Protein AF-A0A7R9AJS1-F1 (afdb_monomer_lite)

Sequence (176 aa):
MVRSKIHARSRVKSVEQVKAGTQLVMEINIHVVIEVVKLSGNVVGLVGWRGMVGSVLMDRMREENDFALIEPIFFSTSNPGAAAPTMAKNEKTLKDAHDLKELAKCQIIITAQGGDYTSEVFPKLRAAGWQGHWIDAASTLRMEGDAVIVLDPVNMPVIKDALAKGGNNWIGGNCT

Foldseek 3Di:
DDDDDDDDDDDDDDPVVCVVLPQQQLPPPVVLVVVQCVPQHAEEEEAPLPDPNNVNVVVVCVVVVVLVSHQYAYEDCPDWQPADPPSHDPHGTHHHLQPLVVVLVGLEYAYPNEQVSCVPRVVVNVVVVRLHAYEYAYPNCPPPPLADADDCVPPVVVSVVSVVVSRRHYYRDHSD

Structure (mmCIF, N/CA/C/O backbone):
data_AF-A0A7R9AJS1-F1
#
_entry.id   AF-A0A7R9AJS1-F1
#
loop_
_atom_site.group_PDB
_atom_site.id
_atom_site.type_symbol
_atom_site.label_atom_id
_atom_site.label_alt_id
_atom_site.label_comp_id
_atom_site.label_asym_id
_atom_site.label_entity_id
_atom_site.label_seq_id
_atom_site.pdbx_PDB_ins_code
_atom_site.Cartn_x
_atom_site.Cartn_y
_atom_site.Cartn_z
_atom_site.occupancy
_atom_site.B_iso_or_equiv
_atom_site.auth_seq_id
_atom_site.auth_comp_id
_atom_site.auth_asym_id
_atom_site.auth_atom_id
_atom_site.pdbx_PDB_model_num
ATOM 1 N N . MET A 1 1 ? 20.921 -10.808 38.871 1.00 35.78 1 MET A N 1
ATOM 2 C CA . MET A 1 1 ? 19.865 -9.773 38.867 1.00 35.78 1 MET A CA 1
ATOM 3 C C . MET A 1 1 ? 20.125 -8.855 37.677 1.00 35.78 1 MET A C 1
ATOM 5 O O . MET A 1 1 ? 21.009 -8.016 37.740 1.00 35.78 1 MET A O 1
ATOM 9 N N . VAL A 1 2 ? 19.469 -9.125 36.546 1.00 32.81 2 VAL A N 1
ATOM 10 C CA . VAL A 1 2 ? 19.678 -8.436 35.260 1.00 32.81 2 VAL A CA 1
ATOM 11 C C . VAL A 1 2 ? 18.623 -7.344 35.123 1.00 32.81 2 VAL A C 1
ATOM 13 O O . VAL A 1 2 ? 17.445 -7.668 35.018 1.00 32.81 2 VAL A O 1
ATOM 16 N N . ARG A 1 3 ? 19.025 -6.070 35.105 1.00 34.72 3 ARG A N 1
ATOM 17 C CA . ARG A 1 3 ? 18.227 -4.959 34.563 1.00 34.72 3 ARG A CA 1
ATOM 18 C C . ARG A 1 3 ? 19.150 -3.855 34.048 1.00 34.72 3 ARG A C 1
ATOM 20 O O . ARG A 1 3 ? 20.165 -3.566 34.666 1.00 34.72 3 ARG A O 1
ATOM 27 N N . SER A 1 4 ? 18.681 -3.200 32.986 1.00 35.91 4 SER A N 1
ATOM 28 C CA . SER A 1 4 ? 19.144 -1.924 32.423 1.00 35.91 4 SER A CA 1
ATOM 29 C C . SER A 1 4 ? 20.248 -1.991 31.366 1.00 35.91 4 SER A C 1
ATOM 31 O O . SER A 1 4 ? 21.431 -2.081 31.681 1.00 35.91 4 SER A O 1
ATOM 33 N N . LYS A 1 5 ? 19.826 -1.876 30.098 1.00 33.47 5 LYS A N 1
ATOM 34 C CA . LYS A 1 5 ? 20.427 -1.000 29.072 1.00 33.47 5 LYS A CA 1
ATOM 35 C C . LYS A 1 5 ? 19.510 -0.937 27.843 1.00 33.47 5 LYS A C 1
ATOM 37 O O . LYS A 1 5 ? 19.805 -1.460 26.778 1.00 33.47 5 LYS A O 1
ATOM 42 N N . ILE A 1 6 ? 18.367 -0.283 28.021 1.00 38.56 6 ILE A N 1
ATOM 43 C CA . ILE A 1 6 ? 17.629 0.361 26.933 1.00 38.56 6 ILE A CA 1
ATOM 44 C C . ILE A 1 6 ? 17.676 1.837 27.302 1.00 38.56 6 ILE A C 1
ATOM 46 O O . ILE A 1 6 ? 17.150 2.173 28.358 1.00 38.56 6 ILE A O 1
ATOM 50 N N . HIS A 1 7 ? 18.394 2.651 26.523 1.00 32.28 7 HIS A N 1
ATOM 51 C CA . HIS A 1 7 ? 18.114 4.057 26.186 1.00 32.28 7 HIS A CA 1
ATOM 52 C C . HIS A 1 7 ? 19.356 4.746 25.592 1.00 32.28 7 HIS A C 1
ATOM 54 O O . HIS A 1 7 ? 20.479 4.554 26.054 1.00 32.28 7 HIS A O 1
ATOM 60 N N . ALA A 1 8 ? 19.072 5.616 24.618 1.00 35.12 8 ALA A N 1
ATOM 61 C CA . ALA A 1 8 ? 19.895 6.702 24.083 1.00 35.12 8 ALA A CA 1
ATOM 62 C C . ALA A 1 8 ? 20.923 6.376 22.983 1.00 35.12 8 ALA A C 1
ATOM 64 O O . ALA A 1 8 ? 22.121 6.268 23.233 1.00 35.12 8 ALA A O 1
ATOM 65 N N . ARG A 1 9 ? 20.461 6.415 21.722 1.00 33.19 9 ARG A N 1
ATOM 66 C CA . ARG A 1 9 ? 21.201 7.049 20.612 1.00 33.19 9 ARG A CA 1
ATOM 67 C C . ARG A 1 9 ? 20.243 7.760 19.647 1.00 33.19 9 ARG A C 1
ATOM 69 O O . ARG A 1 9 ? 20.003 7.294 18.543 1.00 33.19 9 ARG A O 1
ATOM 76 N N . SER A 1 10 ? 19.734 8.922 20.051 1.00 35.03 10 SER A N 1
ATOM 77 C CA . SER A 1 10 ? 19.157 9.908 19.130 1.00 35.03 10 SER A CA 1
ATOM 78 C C . SER A 1 10 ? 20.273 10.843 18.644 1.00 35.03 10 SER A C 1
ATOM 80 O O . SER A 1 10 ? 20.754 11.686 19.403 1.00 35.03 10 SER A O 1
ATOM 82 N N . ARG A 1 11 ? 20.721 10.700 17.390 1.00 40.78 11 ARG A N 1
ATOM 83 C CA . ARG A 1 11 ? 21.488 11.759 16.712 1.00 40.78 11 ARG A CA 1
ATOM 84 C C . ARG A 1 11 ? 20.493 12.806 16.219 1.00 40.78 11 ARG A C 1
ATOM 86 O O . ARG A 1 11 ? 19.725 12.538 15.303 1.00 40.78 11 ARG A O 1
ATOM 93 N N . VAL A 1 12 ? 20.515 13.982 16.837 1.00 36.00 12 VAL A N 1
ATOM 94 C CA . VAL A 1 12 ? 19.777 15.164 16.379 1.00 36.00 12 VAL A CA 1
ATOM 95 C C . VAL A 1 12 ? 20.362 15.592 15.026 1.00 36.00 12 VAL A C 1
ATOM 97 O O . VAL A 1 12 ? 21.527 15.981 14.956 1.00 36.00 12 VAL A O 1
ATOM 100 N N . LYS A 1 13 ? 19.584 15.468 13.943 1.00 40.50 13 LYS A N 1
ATOM 101 C CA . LYS A 1 13 ? 19.899 16.080 12.639 1.00 40.50 13 LYS A CA 1
ATOM 102 C C . LYS A 1 13 ? 19.663 17.598 12.740 1.00 40.50 13 LYS A C 1
ATOM 104 O O . LYS A 1 13 ? 18.795 18.035 13.493 1.00 40.50 13 LYS A O 1
ATOM 109 N N . SER A 1 14 ? 20.452 18.405 12.025 1.00 33.84 14 SER A N 1
ATOM 110 C CA . SER A 1 14 ? 20.352 19.873 12.051 1.00 33.84 14 SER A CA 1
ATOM 111 C C . SER A 1 14 ? 18.976 20.355 11.577 1.00 33.84 14 SER A C 1
ATOM 113 O O . SER A 1 14 ? 18.370 19.759 10.689 1.00 33.84 14 SER A O 1
ATOM 115 N N . VAL A 1 15 ? 18.483 21.454 12.156 1.00 39.56 15 VAL A N 1
ATOM 116 C CA . VAL A 1 15 ? 17.122 21.985 11.939 1.00 39.56 15 VAL A CA 1
ATOM 117 C C . VAL A 1 15 ? 16.827 22.293 10.459 1.00 39.56 15 VAL A C 1
ATOM 119 O O . VAL A 1 15 ? 15.680 22.192 10.040 1.00 39.56 15 VAL A O 1
ATOM 122 N N . GLU A 1 16 ? 17.838 22.589 9.640 1.00 31.03 16 GLU A N 1
ATOM 123 C CA . GLU A 1 16 ? 17.700 22.772 8.184 1.00 31.03 16 GLU A CA 1
ATOM 124 C C . GLU A 1 16 ? 17.626 21.459 7.392 1.00 31.03 16 GLU A C 1
ATOM 126 O O . GLU A 1 16 ? 16.859 21.376 6.436 1.00 31.03 16 GLU A O 1
ATOM 131 N N . GLN A 1 17 ? 18.332 20.402 7.811 1.00 36.62 17 GLN A N 1
ATOM 132 C CA . GLN A 1 17 ? 18.171 19.066 7.215 1.00 36.62 17 GLN A CA 1
ATOM 133 C C . GLN A 1 17 ? 16.874 18.387 7.658 1.00 36.62 17 GLN A C 1
ATOM 135 O O . GLN A 1 17 ? 16.302 17.608 6.901 1.00 36.62 17 GLN A O 1
ATOM 140 N N . VAL A 1 18 ? 16.381 18.723 8.852 1.00 42.97 18 VAL A N 1
ATOM 141 C CA . VAL A 1 18 ? 15.007 18.425 9.255 1.00 42.97 18 VAL A CA 1
ATOM 142 C C . VAL A 1 18 ? 1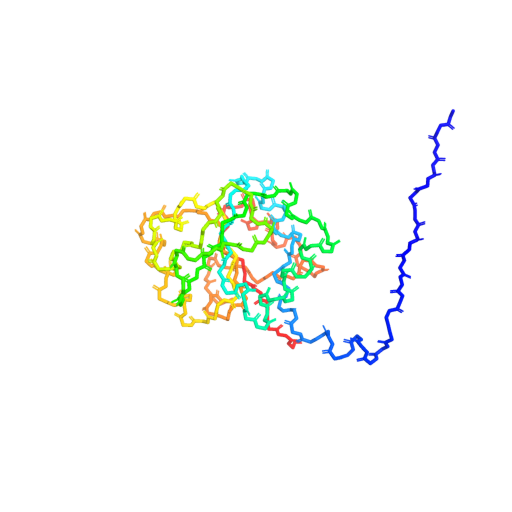4.064 19.215 8.337 1.00 42.97 18 VAL A C 1
ATOM 144 O O . VAL A 1 18 ? 13.312 18.608 7.594 1.00 42.97 18 VAL A O 1
ATOM 147 N N . LYS A 1 19 ? 14.164 20.539 8.208 1.00 36.25 19 LYS A N 1
ATOM 148 C CA . LYS A 1 19 ? 13.222 21.322 7.379 1.00 36.25 19 LYS A CA 1
ATOM 149 C C . LYS A 1 19 ? 13.206 20.991 5.877 1.00 36.25 19 LYS A C 1
ATOM 151 O O . LYS A 1 19 ? 12.143 21.074 5.275 1.00 36.25 19 LYS A O 1
ATOM 156 N N . ALA A 1 20 ? 14.314 20.554 5.278 1.00 34.44 20 ALA A N 1
ATOM 157 C CA . ALA A 1 20 ? 14.330 20.103 3.879 1.00 34.44 20 ALA A CA 1
ATOM 158 C C . ALA A 1 20 ? 13.828 18.653 3.687 1.00 34.44 20 ALA A C 1
ATOM 160 O O . ALA A 1 20 ? 13.483 18.268 2.573 1.00 34.44 20 ALA A O 1
ATOM 161 N N . GLY A 1 21 ? 13.768 17.856 4.762 1.00 35.84 21 GLY A N 1
ATOM 162 C CA . GLY A 1 21 ? 13.332 16.453 4.755 1.00 35.84 21 GLY A CA 1
ATOM 163 C C . GLY A 1 21 ? 12.037 16.156 5.526 1.00 35.84 21 GLY A C 1
ATOM 164 O O . GLY A 1 21 ? 11.640 14.998 5.586 1.00 35.84 21 GLY A O 1
ATOM 165 N N . THR A 1 22 ? 11.375 17.161 6.118 1.00 36.66 22 THR A N 1
ATOM 166 C CA . THR A 1 22 ? 10.298 16.979 7.127 1.00 36.66 22 THR A CA 1
ATOM 167 C C . THR A 1 22 ? 8.954 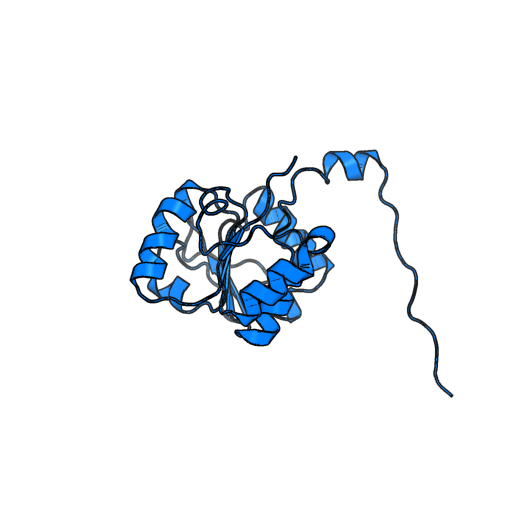17.595 6.711 1.00 36.66 22 THR A C 1
ATOM 169 O O . THR A 1 22 ? 8.147 17.932 7.562 1.00 36.66 22 THR A O 1
ATOM 172 N N . GLN A 1 23 ? 8.663 17.734 5.412 1.00 35.88 23 GLN A N 1
ATOM 173 C CA . GLN A 1 23 ? 7.351 18.248 4.956 1.00 35.88 23 GLN A CA 1
ATOM 174 C C . GLN A 1 23 ? 6.591 17.311 3.994 1.00 35.88 23 GLN A C 1
ATOM 176 O O . GLN A 1 23 ? 5.512 17.664 3.531 1.00 35.88 23 GLN A O 1
ATOM 181 N N . LEU A 1 24 ? 7.110 16.121 3.665 1.00 33.09 24 LEU A N 1
ATOM 182 C CA . LEU A 1 24 ? 6.510 15.271 2.617 1.00 33.09 24 LEU A CA 1
ATOM 183 C C . LEU A 1 24 ? 6.518 13.767 2.907 1.00 33.09 24 LEU A C 1
ATOM 185 O O . LEU A 1 24 ? 6.273 12.970 2.002 1.00 33.09 24 LEU A O 1
ATOM 189 N N . VAL A 1 25 ? 6.727 13.352 4.159 1.00 37.75 25 VAL A N 1
ATOM 190 C CA . VAL A 1 25 ? 6.253 12.023 4.552 1.00 37.75 25 VAL A CA 1
ATOM 191 C C . VAL A 1 25 ? 4.785 12.215 4.874 1.00 37.75 25 VAL A C 1
ATOM 193 O O . VAL A 1 25 ? 4.422 12.593 5.981 1.00 37.75 25 VAL A O 1
ATOM 196 N N . MET A 1 26 ? 3.932 12.040 3.865 1.00 43.88 26 MET A N 1
ATOM 197 C CA . MET A 1 26 ? 2.563 11.627 4.137 1.00 43.88 26 MET A CA 1
ATOM 198 C C . MET A 1 26 ? 2.719 10.392 5.013 1.00 43.88 26 MET A C 1
ATOM 200 O O . MET A 1 26 ? 3.228 9.381 4.528 1.00 43.88 26 MET A O 1
ATOM 204 N N . GLU A 1 27 ? 2.472 10.522 6.316 1.00 48.34 27 GLU A N 1
ATOM 205 C CA . GLU A 1 27 ? 2.679 9.435 7.262 1.00 48.34 27 GLU A CA 1
ATOM 206 C C . GLU A 1 27 ? 1.625 8.369 6.964 1.00 48.34 27 GLU A C 1
ATOM 208 O O . GLU A 1 27 ? 0.594 8.257 7.621 1.00 48.34 27 GLU A O 1
ATOM 213 N N . ILE A 1 28 ? 1.902 7.546 5.953 1.00 52.78 28 ILE A N 1
ATOM 214 C CA . ILE A 1 28 ? 1.571 6.137 6.015 1.00 52.78 28 ILE A CA 1
ATOM 215 C C . ILE A 1 28 ? 2.258 5.665 7.287 1.00 52.78 28 ILE A C 1
ATOM 217 O O . ILE A 1 28 ? 3.450 5.352 7.292 1.00 52.78 28 ILE A O 1
ATOM 221 N N . ASN A 1 29 ? 1.542 5.778 8.402 1.00 55.66 29 ASN A N 1
ATOM 222 C CA . ASN A 1 29 ? 2.134 5.521 9.688 1.00 55.66 29 ASN A CA 1
ATOM 223 C C . ASN A 1 29 ? 2.384 4.024 9.745 1.00 55.66 29 ASN A C 1
ATOM 225 O O . ASN A 1 29 ? 1.463 3.212 9.835 1.00 55.66 29 ASN A O 1
ATOM 229 N N . ILE A 1 30 ? 3.656 3.663 9.629 1.00 54.94 30 ILE A N 1
ATOM 230 C CA . ILE A 1 30 ? 4.149 2.292 9.709 1.00 54.94 30 ILE A CA 1
ATOM 231 C C . ILE A 1 30 ? 3.635 1.603 10.979 1.00 54.94 30 ILE A C 1
ATOM 233 O O . ILE A 1 30 ? 3.409 0.402 10.964 1.00 54.94 30 ILE A O 1
ATOM 237 N N . HIS A 1 31 ? 3.340 2.343 12.051 1.00 58.22 31 HIS A N 1
ATOM 238 C CA . HIS A 1 31 ? 2.680 1.800 13.238 1.00 58.22 31 HIS A CA 1
ATOM 239 C C . HIS A 1 31 ? 1.281 1.243 12.949 1.00 58.22 31 HIS A C 1
ATOM 241 O O . HIS A 1 31 ? 0.954 0.164 13.436 1.00 58.22 31 HIS A O 1
ATOM 247 N N . VAL A 1 32 ? 0.481 1.913 12.112 1.00 60.16 32 VAL A N 1
ATOM 248 C CA . VAL A 1 32 ? -0.797 1.372 11.623 1.00 60.16 32 VAL A CA 1
ATOM 249 C C . VAL A 1 32 ? -0.544 0.145 10.758 1.00 60.16 32 VAL A C 1
ATOM 251 O O . VAL A 1 32 ? -1.222 -0.859 10.936 1.00 60.16 32 VAL A O 1
ATOM 254 N N . VAL A 1 33 ? 0.470 0.177 9.883 1.00 59.19 33 VAL A N 1
ATOM 255 C CA . VAL A 1 33 ? 0.870 -1.000 9.091 1.00 59.19 33 VAL A CA 1
ATOM 256 C C . VAL A 1 33 ? 1.207 -2.170 10.017 1.00 59.19 33 VAL A C 1
ATOM 258 O O . VAL A 1 33 ? 0.710 -3.259 9.794 1.00 59.19 33 VAL A O 1
ATOM 261 N N . ILE A 1 34 ? 1.986 -1.967 11.079 1.00 62.84 34 ILE A N 1
ATOM 262 C CA . ILE A 1 34 ? 2.383 -3.011 12.031 1.00 62.84 34 ILE A CA 1
ATOM 263 C C . ILE A 1 34 ? 1.177 -3.541 12.815 1.00 62.84 34 ILE A C 1
ATOM 265 O O . ILE A 1 34 ? 1.047 -4.753 12.978 1.00 62.84 34 ILE A O 1
ATOM 269 N N . GLU A 1 35 ? 0.292 -2.669 13.302 1.00 64.94 35 GLU A N 1
ATOM 270 C CA . GLU A 1 35 ? -0.934 -3.093 13.991 1.00 64.94 35 GLU A CA 1
ATOM 271 C C . GLU A 1 35 ? -1.862 -3.882 13.058 1.00 64.94 35 GLU A C 1
ATOM 273 O O . GLU A 1 35 ? -2.407 -4.908 13.457 1.00 64.94 35 GLU A O 1
ATOM 278 N N . VAL A 1 36 ? -1.971 -3.474 11.793 1.00 60.31 36 VAL A N 1
ATOM 279 C CA . VAL A 1 36 ? -2.729 -4.193 10.764 1.00 60.31 36 VAL A CA 1
ATOM 280 C C . VAL A 1 36 ? -2.051 -5.523 10.394 1.00 60.31 36 VAL A C 1
ATOM 282 O O . VAL A 1 36 ? -2.706 -6.561 10.368 1.00 60.31 36 VAL A O 1
ATOM 285 N N . VAL A 1 37 ? -0.731 -5.547 10.184 1.00 61.12 37 VAL A N 1
ATOM 286 C CA . VAL A 1 37 ? 0.060 -6.758 9.874 1.00 61.12 37 VAL A CA 1
ATOM 287 C C . VAL A 1 37 ? -0.102 -7.816 10.965 1.00 61.12 37 VAL A C 1
ATOM 289 O O . VAL A 1 37 ? -0.242 -9.001 10.660 1.00 61.12 37 VAL A O 1
ATOM 292 N N . LYS A 1 38 ? -0.130 -7.409 12.241 1.00 63.16 38 LYS A N 1
ATOM 293 C CA . LYS A 1 38 ? -0.348 -8.330 13.369 1.00 63.16 38 LYS A CA 1
ATOM 294 C C . LYS A 1 38 ? -1.696 -9.059 13.306 1.00 63.16 38 LYS A C 1
ATOM 296 O O . LYS A 1 38 ? -1.809 -10.125 13.905 1.00 63.16 38 LYS A O 1
ATOM 301 N N . LEU A 1 39 ? -2.699 -8.500 12.628 1.00 59.16 39 LEU A N 1
ATOM 302 C CA . LEU A 1 39 ? -4.074 -9.009 12.620 1.00 59.16 39 LEU A CA 1
ATOM 303 C C . LEU A 1 39 ? -4.468 -9.702 11.309 1.00 59.16 39 LEU A C 1
ATOM 305 O O . LEU A 1 39 ? -5.328 -10.580 11.327 1.00 59.16 39 LEU A O 1
ATOM 309 N N . SER A 1 40 ? -3.843 -9.331 10.191 1.00 60.75 40 SER A N 1
ATOM 310 C CA . SER A 1 40 ? -4.339 -9.662 8.843 1.00 60.75 40 SER A CA 1
ATOM 311 C C . SER A 1 40 ? -3.382 -10.551 8.037 1.00 60.75 40 SER A C 1
ATOM 313 O O . SER A 1 40 ? -3.771 -11.110 7.011 1.00 60.75 40 SER A O 1
ATOM 315 N N . GLY A 1 41 ? -2.144 -10.703 8.520 1.00 69.81 41 GLY A N 1
ATOM 316 C CA . GLY A 1 41 ? -1.045 -11.426 7.884 1.00 69.81 41 GLY A CA 1
ATOM 317 C C . GLY A 1 41 ? 0.027 -10.489 7.308 1.00 69.81 41 GLY A C 1
ATOM 318 O O . GLY A 1 41 ? -0.047 -9.269 7.449 1.00 69.81 41 GLY A O 1
ATOM 319 N N . ASN A 1 42 ? 1.076 -11.063 6.714 1.00 84.62 42 ASN A N 1
ATOM 320 C CA . ASN A 1 42 ? 2.311 -10.350 6.406 1.00 84.62 42 ASN A CA 1
ATOM 321 C C . ASN A 1 42 ? 2.616 -10.146 4.909 1.00 84.62 42 ASN A C 1
ATOM 323 O O . ASN A 1 42 ? 3.674 -9.598 4.617 1.00 84.62 42 ASN A O 1
ATOM 327 N N . VAL A 1 43 ? 1.745 -10.528 3.963 1.00 94.50 43 VAL A N 1
ATOM 328 C CA . VAL A 1 43 ? 1.988 -10.291 2.520 1.00 94.50 43 VAL A CA 1
ATOM 329 C C . VAL A 1 43 ? 1.566 -8.873 2.136 1.00 94.50 43 VAL A C 1
ATOM 331 O O . VAL A 1 43 ? 0.371 -8.564 2.094 1.00 94.50 43 VAL A O 1
ATOM 334 N N . VAL A 1 44 ? 2.546 -8.020 1.830 1.00 95.19 44 VAL A N 1
ATOM 335 C CA . VAL A 1 44 ? 2.344 -6.578 1.631 1.00 95.19 44 VAL A CA 1
ATOM 336 C C . VAL A 1 44 ? 2.756 -6.149 0.226 1.00 95.19 44 VAL A C 1
ATOM 338 O O . VAL A 1 44 ? 3.926 -6.238 -0.143 1.00 95.19 44 VAL A O 1
ATOM 341 N N . GLY A 1 45 ? 1.796 -5.647 -0.547 1.00 97.31 45 GLY A N 1
ATOM 342 C CA . GLY A 1 45 ? 2.023 -5.041 -1.853 1.00 97.31 45 GLY A CA 1
ATOM 343 C C . GLY A 1 45 ? 2.485 -3.592 -1.728 1.00 97.31 45 GLY A C 1
ATOM 344 O O . GLY A 1 45 ? 1.847 -2.796 -1.046 1.00 97.31 45 GLY A O 1
ATOM 345 N N . LEU A 1 46 ? 3.579 -3.240 -2.397 1.00 97.69 46 LEU A N 1
ATOM 346 C CA . LEU A 1 46 ? 4.145 -1.891 -2.423 1.00 97.69 46 LEU A CA 1
ATOM 347 C C . LEU A 1 46 ? 3.999 -1.298 -3.825 1.00 97.69 46 LEU A C 1
ATOM 349 O O . LEU A 1 46 ? 4.627 -1.781 -4.772 1.00 97.69 46 LEU A O 1
ATOM 353 N N . VAL A 1 47 ? 3.207 -0.231 -3.955 1.00 98.56 47 VAL A N 1
ATOM 354 C CA . VAL A 1 47 ? 2.975 0.488 -5.220 1.00 98.56 47 VAL A CA 1
ATOM 355 C C . VAL A 1 47 ? 3.463 1.932 -5.107 1.00 98.56 47 VAL A C 1
ATOM 357 O O . VAL A 1 47 ? 3.303 2.577 -4.074 1.00 98.56 47 VAL A O 1
ATOM 360 N N . GLY A 1 48 ? 4.102 2.460 -6.152 1.00 97.25 48 GLY A N 1
ATOM 361 C CA . GLY A 1 48 ? 4.634 3.831 -6.140 1.00 97.25 48 GLY A CA 1
ATOM 362 C C . GLY A 1 48 ? 5.869 4.044 -5.264 1.00 97.25 48 GLY A C 1
ATOM 363 O O . GLY A 1 48 ? 6.294 5.177 -5.060 1.00 97.25 48 GLY A O 1
ATOM 364 N N . TRP A 1 49 ? 6.512 2.965 -4.812 1.00 96.06 49 TRP A N 1
ATOM 365 C CA . TRP A 1 49 ? 7.711 2.977 -3.961 1.00 96.06 49 TRP A CA 1
ATOM 366 C C . TRP A 1 49 ? 8.943 3.667 -4.586 1.00 96.06 49 TRP A C 1
ATOM 368 O O . TRP A 1 49 ? 9.901 3.974 -3.885 1.00 96.06 49 TRP A O 1
ATOM 378 N N . ARG A 1 50 ? 8.931 3.922 -5.902 1.00 95.19 50 ARG A N 1
ATOM 379 C CA . ARG A 1 50 ? 10.004 4.621 -6.637 1.00 95.19 50 ARG A CA 1
ATOM 380 C C . ARG A 1 50 ? 9.840 6.144 -6.701 1.00 95.19 50 ARG A C 1
ATOM 382 O O . ARG A 1 50 ? 10.792 6.822 -7.078 1.00 95.19 50 ARG A O 1
ATOM 389 N N . GLY A 1 51 ? 8.638 6.665 -6.447 1.00 91.44 51 GLY A N 1
ATOM 390 C CA . GLY A 1 51 ? 8.359 8.105 -6.499 1.00 91.44 51 GLY A CA 1
ATOM 391 C C . GLY A 1 51 ? 8.913 8.843 -5.280 1.00 91.44 51 GLY A C 1
ATOM 392 O O . GLY A 1 51 ? 9.394 8.208 -4.352 1.00 91.44 51 GLY A O 1
ATOM 393 N N . MET A 1 52 ? 8.799 10.174 -5.244 1.00 88.94 52 MET A N 1
ATOM 394 C CA . MET A 1 52 ? 9.337 11.000 -4.148 1.00 88.94 52 MET A CA 1
ATOM 395 C C . MET A 1 52 ? 8.834 10.566 -2.761 1.00 88.94 52 MET A C 1
ATOM 397 O O . MET A 1 52 ? 9.629 10.372 -1.847 1.00 88.94 52 MET A O 1
ATOM 401 N N . VAL A 1 53 ? 7.520 10.374 -2.605 1.00 87.38 53 VAL A N 1
ATOM 402 C CA . VAL A 1 53 ? 6.929 9.904 -1.338 1.00 87.38 53 VAL A CA 1
ATOM 403 C C . VAL A 1 53 ? 7.319 8.448 -1.073 1.00 87.38 53 VAL A C 1
ATOM 405 O O . VAL A 1 53 ? 7.723 8.096 0.034 1.00 87.38 53 VAL A O 1
ATOM 408 N N . GLY A 1 54 ? 7.257 7.605 -2.107 1.00 90.88 54 GLY A N 1
ATOM 409 C CA . GLY A 1 54 ? 7.602 6.191 -2.015 1.00 90.88 54 GLY A CA 1
ATOM 410 C C . GLY A 1 54 ? 9.048 5.937 -1.589 1.00 90.88 54 GLY A C 1
ATOM 411 O O . GLY A 1 54 ? 9.278 5.082 -0.744 1.00 90.88 54 GLY A O 1
ATOM 412 N N . SER A 1 55 ? 10.020 6.696 -2.100 1.00 91.56 55 SER A N 1
ATOM 413 C CA . SER A 1 55 ? 11.429 6.526 -1.735 1.00 91.56 55 SER A CA 1
ATOM 414 C C . SER A 1 55 ? 11.679 6.874 -0.271 1.00 91.56 55 SER A C 1
ATOM 416 O O . SER A 1 55 ? 12.410 6.157 0.406 1.00 91.56 55 SER A O 1
ATOM 418 N N . VAL A 1 56 ? 11.017 7.916 0.243 1.00 88.31 56 VAL A N 1
ATOM 419 C CA . VAL A 1 56 ? 11.111 8.277 1.664 1.00 88.31 56 VAL A CA 1
ATOM 420 C C . VAL A 1 56 ? 10.465 7.202 2.539 1.00 88.31 56 VAL A C 1
ATOM 422 O O . VAL A 1 56 ? 11.047 6.813 3.549 1.00 88.31 56 VAL A O 1
ATOM 425 N N . LEU A 1 57 ? 9.314 6.656 2.128 1.00 87.94 57 LEU A N 1
ATOM 426 C CA . LEU A 1 57 ? 8.708 5.499 2.791 1.00 87.94 57 LEU A CA 1
ATOM 427 C C . LEU A 1 57 ? 9.679 4.307 2.827 1.00 87.94 57 LEU A C 1
ATOM 429 O O . LEU A 1 57 ? 9.889 3.730 3.889 1.00 87.94 57 LEU A O 1
ATOM 433 N N . MET A 1 58 ? 10.311 3.957 1.702 1.00 90.88 58 MET A N 1
ATOM 434 C CA . MET A 1 58 ? 11.280 2.852 1.638 1.00 90.88 58 MET A CA 1
ATOM 435 C C . MET A 1 58 ? 12.500 3.086 2.535 1.00 90.88 58 MET A C 1
ATOM 437 O O . MET A 1 58 ? 12.993 2.142 3.153 1.00 90.88 58 MET A O 1
ATOM 441 N N . ASP A 1 59 ? 12.994 4.321 2.628 1.00 90.12 59 ASP A N 1
ATOM 442 C CA . ASP A 1 59 ? 14.093 4.677 3.526 1.00 90.12 59 ASP A CA 1
ATOM 443 C C . ASP A 1 59 ? 13.696 4.482 4.989 1.00 90.12 59 ASP A C 1
ATOM 445 O O . ASP A 1 59 ? 14.398 3.782 5.719 1.00 90.12 59 ASP A O 1
ATOM 449 N N . ARG A 1 60 ? 12.533 5.001 5.395 1.00 85.81 60 ARG A N 1
ATOM 450 C CA . ARG A 1 60 ? 12.015 4.845 6.762 1.00 85.81 60 ARG A CA 1
ATOM 451 C C . ARG A 1 60 ? 11.749 3.379 7.107 1.00 85.81 60 ARG A C 1
ATOM 453 O O . ARG A 1 60 ? 12.201 2.928 8.153 1.00 85.81 60 ARG A O 1
ATOM 460 N N . MET A 1 61 ? 11.144 2.609 6.200 1.00 87.44 61 MET A N 1
ATOM 461 C CA . MET A 1 61 ? 10.919 1.171 6.407 1.00 87.44 61 MET A CA 1
ATOM 462 C C . MET A 1 61 ? 12.220 0.381 6.598 1.00 87.44 61 MET A C 1
ATOM 464 O O . MET A 1 61 ? 12.247 -0.626 7.305 1.00 87.44 61 MET A O 1
ATOM 468 N N . ARG A 1 62 ? 13.322 0.813 5.970 1.00 89.12 62 ARG A N 1
ATOM 469 C CA . ARG A 1 62 ? 14.649 0.223 6.204 1.00 89.12 62 ARG A CA 1
ATOM 470 C C . ARG A 1 62 ? 15.246 0.668 7.533 1.00 89.12 62 ARG A C 1
ATOM 472 O O . ARG A 1 62 ? 15.795 -0.173 8.238 1.00 89.12 62 ARG A O 1
ATOM 479 N N . GLU A 1 63 ? 15.156 1.956 7.858 1.00 87.56 63 GLU A N 1
ATOM 480 C CA . GLU A 1 63 ? 15.660 2.516 9.119 1.00 87.56 63 GLU A CA 1
ATOM 481 C C . GLU A 1 63 ? 14.997 1.865 10.342 1.00 87.56 63 GLU A C 1
ATOM 483 O O . GLU A 1 63 ? 15.689 1.555 11.310 1.00 87.56 63 GLU A O 1
ATOM 488 N N . GLU A 1 64 ? 13.691 1.598 10.267 1.00 80.94 64 GLU A N 1
ATOM 489 C CA . GLU A 1 64 ? 12.902 0.979 11.343 1.00 80.94 64 GLU A CA 1
ATOM 490 C C . GLU A 1 64 ? 12.847 -0.563 11.253 1.00 80.94 64 GLU A C 1
ATOM 492 O O . GLU A 1 64 ? 12.268 -1.227 12.109 1.00 80.94 64 GLU A O 1
ATOM 497 N N . ASN A 1 65 ? 13.515 -1.161 10.255 1.00 85.31 65 ASN A N 1
ATOM 498 C CA . ASN A 1 65 ? 13.582 -2.611 10.027 1.00 85.31 65 ASN A CA 1
ATOM 499 C C . ASN A 1 65 ? 12.212 -3.291 9.780 1.00 85.31 65 ASN A C 1
ATOM 501 O O . ASN A 1 65 ? 12.029 -4.478 10.065 1.00 85.31 65 ASN A O 1
ATOM 505 N N . ASP A 1 66 ? 11.260 -2.581 9.176 1.00 84.94 66 ASP A N 1
ATOM 506 C CA . ASP A 1 66 ? 9.903 -3.083 8.918 1.00 84.94 66 ASP A CA 1
ATOM 507 C C . ASP A 1 66 ? 9.879 -4.254 7.939 1.00 84.94 66 ASP A C 1
ATOM 509 O O . ASP A 1 66 ? 9.071 -5.175 8.065 1.00 84.94 66 ASP A O 1
ATOM 513 N N . PHE A 1 67 ? 10.807 -4.277 6.978 1.00 89.06 67 PHE A N 1
ATOM 514 C CA . PHE A 1 67 ? 10.933 -5.386 6.030 1.00 89.06 67 PHE A CA 1
ATOM 515 C C . PHE A 1 67 ? 11.228 -6.723 6.714 1.00 89.06 67 PHE A C 1
ATOM 517 O O . PHE A 1 67 ? 10.967 -7.770 6.126 1.00 89.06 67 PHE A O 1
ATOM 524 N N . ALA A 1 68 ? 11.729 -6.739 7.953 1.00 88.38 68 ALA A N 1
ATOM 525 C CA . ALA A 1 68 ? 11.857 -7.978 8.715 1.00 88.38 68 ALA A CA 1
ATOM 526 C C . ALA A 1 68 ? 10.487 -8.588 9.065 1.00 88.38 68 ALA A C 1
ATOM 528 O O . ALA A 1 68 ? 10.378 -9.810 9.145 1.00 88.38 68 ALA A O 1
ATOM 529 N N . LEU A 1 69 ? 9.449 -7.758 9.201 1.00 85.69 69 LEU A N 1
ATOM 530 C CA . LEU A 1 69 ? 8.115 -8.132 9.677 1.00 85.69 69 LEU A CA 1
ATOM 531 C C . LEU A 1 69 ? 7.155 -8.558 8.557 1.00 85.69 69 LEU A C 1
ATOM 533 O O . LEU A 1 69 ? 6.147 -9.204 8.834 1.00 85.69 69 LEU A O 1
ATOM 537 N N . ILE A 1 70 ? 7.466 -8.223 7.302 1.00 89.00 70 ILE A N 1
ATOM 538 C CA . ILE A 1 70 ? 6.576 -8.436 6.151 1.00 89.00 70 ILE A CA 1
ATOM 539 C C . ILE A 1 70 ? 7.197 -9.329 5.074 1.00 89.00 70 ILE A C 1
ATOM 541 O O . ILE A 1 70 ? 8.416 -9.470 4.988 1.00 89.00 70 ILE A O 1
ATOM 545 N N . GLU A 1 71 ? 6.356 -9.908 4.227 1.00 94.31 71 GLU A N 1
ATOM 546 C CA . GLU A 1 71 ? 6.700 -10.452 2.917 1.00 94.31 71 GLU A CA 1
ATOM 547 C C . GLU A 1 71 ? 6.355 -9.397 1.849 1.00 94.31 71 GLU A C 1
ATOM 549 O O . GLU A 1 71 ? 5.184 -9.254 1.481 1.00 94.31 71 GLU A O 1
ATOM 554 N N . PRO A 1 72 ? 7.336 -8.600 1.385 1.00 95.56 72 PRO A N 1
ATOM 555 C CA . PRO A 1 72 ? 7.072 -7.501 0.468 1.00 95.56 72 PRO A CA 1
ATOM 556 C C . PRO A 1 72 ? 6.962 -7.986 -0.984 1.00 95.56 72 PRO A C 1
ATOM 558 O O . PRO A 1 72 ? 7.875 -8.632 -1.504 1.00 95.56 72 PRO A O 1
ATOM 561 N N . ILE A 1 73 ? 5.888 -7.588 -1.664 1.00 98.00 73 ILE A N 1
ATOM 562 C CA . ILE A 1 73 ? 5.705 -7.733 -3.110 1.00 98.00 73 ILE A CA 1
ATOM 563 C C . ILE A 1 73 ? 5.779 -6.343 -3.735 1.00 98.00 73 ILE A C 1
ATOM 565 O O . ILE A 1 73 ? 4.999 -5.453 -3.402 1.00 98.00 73 ILE A O 1
ATOM 569 N N . PHE A 1 74 ? 6.721 -6.141 -4.650 1.00 98.50 74 PHE A N 1
ATOM 570 C CA . PHE A 1 74 ? 6.910 -4.854 -5.310 1.00 98.50 74 PHE A CA 1
ATOM 571 C C . PHE A 1 74 ? 6.151 -4.814 -6.631 1.00 98.50 74 PHE A C 1
ATOM 573 O O . PHE A 1 74 ? 6.371 -5.648 -7.510 1.00 98.50 74 PHE A O 1
ATOM 580 N N . PHE A 1 75 ? 5.297 -3.807 -6.784 1.00 98.75 75 PHE A N 1
ATOM 581 C CA . PHE A 1 75 ? 4.531 -3.568 -8.000 1.00 98.75 75 PHE A CA 1
ATOM 582 C C . PHE A 1 75 ? 5.097 -2.376 -8.778 1.00 98.75 75 PHE A C 1
ATOM 584 O O . PHE A 1 75 ? 5.752 -1.488 -8.220 1.00 98.75 75 PHE A O 1
ATOM 591 N N . SER A 1 76 ? 4.853 -2.360 -10.085 1.00 98.19 76 SER A N 1
ATOM 592 C CA . SER A 1 76 ? 5.285 -1.301 -10.995 1.00 98.19 76 SER A CA 1
ATOM 593 C C . SER A 1 76 ? 4.202 -0.993 -12.020 1.00 98.19 76 SER A C 1
ATOM 595 O O . SER A 1 76 ? 3.636 -1.904 -12.615 1.00 98.19 76 SER A O 1
ATOM 597 N N . THR A 1 77 ? 3.944 0.294 -12.250 1.00 97.69 77 THR A N 1
ATOM 598 C CA . THR A 1 77 ? 3.044 0.776 -13.310 1.00 97.69 77 THR A CA 1
ATOM 599 C C . THR A 1 77 ? 3.745 0.942 -14.660 1.00 97.69 77 THR A C 1
ATOM 601 O O . THR A 1 77 ? 3.077 1.099 -15.674 1.00 97.69 77 THR A O 1
ATOM 604 N N . SER A 1 78 ? 5.084 0.939 -14.693 1.00 96.44 78 SER A N 1
ATOM 605 C CA . SER A 1 78 ? 5.866 1.292 -15.890 1.00 96.44 78 SER A CA 1
ATOM 606 C C . SER A 1 78 ? 6.904 0.257 -16.311 1.00 96.44 78 SER A C 1
ATOM 608 O O . SER A 1 78 ? 7.457 0.362 -17.401 1.00 96.44 78 SER A O 1
ATOM 610 N N . ASN A 1 79 ? 7.208 -0.724 -15.459 1.00 96.69 79 ASN A N 1
ATOM 611 C CA . ASN A 1 79 ? 8.229 -1.735 -15.744 1.00 96.69 79 ASN A CA 1
ATOM 612 C C . ASN A 1 79 ? 7.968 -3.075 -15.019 1.00 96.69 79 ASN A C 1
ATOM 614 O O . ASN A 1 79 ? 8.809 -3.504 -14.221 1.00 96.69 79 ASN A O 1
ATOM 618 N N . PRO A 1 80 ? 6.791 -3.706 -15.192 1.00 96.81 80 PRO A N 1
ATOM 619 C CA . PRO A 1 80 ? 6.555 -5.055 -14.680 1.00 96.81 80 PRO A CA 1
ATOM 620 C C . PRO A 1 80 ? 7.523 -6.071 -15.311 1.00 96.81 80 PRO A C 1
ATOM 622 O O . PRO A 1 80 ? 7.960 -5.915 -16.448 1.00 96.81 80 PRO A O 1
ATOM 625 N N . GLY A 1 81 ? 7.884 -7.112 -14.559 1.00 97.19 81 GLY A N 1
ATOM 626 C CA . GLY A 1 81 ? 8.823 -8.165 -14.967 1.00 97.19 81 GLY A CA 1
ATOM 627 C C . GLY A 1 81 ? 10.304 -7.856 -14.714 1.00 97.19 81 GLY A C 1
ATOM 628 O O . GLY A 1 81 ? 11.122 -8.775 -14.704 1.00 97.19 81 GLY A O 1
ATOM 629 N N . ALA A 1 82 ? 10.668 -6.598 -14.450 1.00 97.38 82 ALA A N 1
ATOM 630 C CA . ALA A 1 82 ? 12.037 -6.239 -14.081 1.00 97.38 82 ALA A CA 1
ATOM 631 C C . ALA A 1 82 ? 12.423 -6.751 -12.679 1.00 97.38 82 ALA A C 1
ATOM 633 O O . ALA A 1 82 ? 11.580 -7.202 -11.904 1.00 97.38 82 ALA A O 1
ATOM 634 N N . ALA A 1 83 ? 13.710 -6.666 -12.335 1.00 97.75 83 ALA A N 1
ATOM 635 C CA . ALA A 1 83 ? 14.201 -7.072 -11.020 1.00 97.75 83 ALA A CA 1
ATOM 636 C C . ALA A 1 83 ? 13.601 -6.208 -9.894 1.00 97.75 83 ALA A C 1
ATOM 638 O O . ALA A 1 83 ? 13.581 -4.977 -9.976 1.00 97.75 83 ALA A O 1
ATOM 639 N N . ALA A 1 84 ? 13.141 -6.865 -8.828 1.00 96.50 84 ALA A N 1
ATOM 640 C CA . ALA A 1 84 ? 12.691 -6.205 -7.608 1.00 96.50 84 ALA A CA 1
ATOM 641 C C . ALA A 1 84 ? 13.885 -5.629 -6.811 1.00 96.50 84 ALA A C 1
ATOM 643 O O . ALA A 1 84 ? 15.012 -6.117 -6.951 1.00 96.50 84 ALA A O 1
ATOM 644 N N . PRO A 1 85 ? 13.680 -4.593 -5.972 1.00 95.31 85 PRO A N 1
ATOM 645 C CA . PRO A 1 85 ? 14.747 -4.029 -5.145 1.00 95.31 85 PRO A CA 1
ATOM 646 C C . PRO A 1 85 ? 15.275 -5.055 -4.133 1.00 95.31 85 PRO A C 1
ATOM 648 O O . PRO A 1 85 ? 14.629 -6.057 -3.834 1.00 95.31 85 PRO A O 1
ATOM 651 N N . THR A 1 86 ? 16.444 -4.794 -3.544 1.00 94.75 86 THR A N 1
ATOM 652 C CA . THR A 1 86 ? 17.115 -5.760 -2.651 1.00 94.75 86 THR A CA 1
ATOM 653 C C . THR A 1 86 ? 16.352 -6.058 -1.354 1.00 94.75 86 THR A C 1
ATOM 655 O O . THR A 1 86 ? 16.662 -7.041 -0.688 1.00 94.75 86 THR A O 1
ATOM 658 N N . MET A 1 87 ? 15.332 -5.261 -1.017 1.00 93.75 87 MET A N 1
ATOM 659 C CA . MET A 1 87 ? 14.403 -5.501 0.095 1.00 93.75 87 MET A CA 1
ATOM 660 C C . MET A 1 87 ? 13.426 -6.649 -0.192 1.00 93.75 87 MET A C 1
ATOM 662 O O . MET A 1 87 ? 12.803 -7.168 0.731 1.00 93.75 87 MET A O 1
ATOM 666 N N . ALA A 1 88 ? 13.267 -7.037 -1.459 1.00 94.94 88 ALA A N 1
ATOM 667 C CA . ALA A 1 88 ? 12.418 -8.149 -1.849 1.00 94.94 88 ALA A CA 1
ATOM 668 C C . ALA A 1 88 ? 12.914 -9.463 -1.240 1.00 94.94 88 ALA A C 1
ATOM 670 O O . ALA A 1 88 ? 14.116 -9.748 -1.229 1.00 94.94 88 ALA A O 1
ATOM 671 N N . LYS A 1 89 ? 11.979 -10.298 -0.781 1.00 93.62 89 LYS A N 1
ATOM 672 C CA . LYS A 1 89 ? 12.268 -11.614 -0.203 1.00 93.62 89 LYS A CA 1
ATOM 673 C C . LYS A 1 89 ? 12.056 -12.706 -1.239 1.00 93.62 89 LYS A C 1
ATOM 675 O O . LYS A 1 89 ? 12.977 -12.928 -2.020 1.00 93.62 89 LYS A O 1
ATOM 680 N N . ASN A 1 90 ? 10.898 -13.352 -1.287 1.00 93.56 90 ASN A N 1
ATOM 681 C CA . ASN A 1 90 ? 10.684 -14.477 -2.195 1.00 93.56 90 ASN A CA 1
ATOM 682 C C . ASN A 1 90 ? 10.391 -14.010 -3.625 1.00 93.56 90 ASN A C 1
ATOM 684 O O . ASN A 1 90 ? 10.932 -14.555 -4.584 1.00 93.56 90 ASN A O 1
ATOM 688 N N . GLU A 1 91 ? 9.599 -12.948 -3.770 1.00 93.69 91 GLU A N 1
ATOM 689 C CA . GLU A 1 91 ? 9.235 -12.396 -5.075 1.00 93.69 91 GLU A CA 1
ATOM 690 C C . GLU A 1 91 ? 10.305 -11.429 -5.594 1.00 93.69 91 GLU A C 1
ATOM 692 O O . GLU A 1 91 ? 10.340 -10.250 -5.250 1.00 93.69 91 GLU A O 1
ATOM 697 N N . LYS A 1 92 ? 11.213 -11.938 -6.434 1.00 96.00 92 LYS A N 1
ATOM 698 C CA . LYS A 1 92 ? 12.364 -11.182 -6.965 1.00 96.00 92 LYS A CA 1
ATOM 699 C C . LYS A 1 92 ? 12.079 -10.383 -8.241 1.00 96.00 92 LYS A C 1
ATOM 701 O O . LYS A 1 92 ? 12.996 -9.771 -8.789 1.00 96.00 92 LYS A O 1
ATOM 706 N N . THR A 1 93 ? 10.836 -10.372 -8.716 1.00 97.88 93 THR A N 1
ATOM 707 C CA . THR A 1 93 ? 10.423 -9.647 -9.929 1.00 97.88 93 THR A CA 1
ATOM 708 C C . THR A 1 93 ? 9.299 -8.669 -9.619 1.00 97.88 93 THR A C 1
ATOM 710 O O . THR A 1 93 ? 8.474 -8.921 -8.741 1.00 97.88 93 THR A O 1
ATOM 713 N N . LEU A 1 94 ? 9.279 -7.539 -10.325 1.00 98.44 94 LEU A N 1
ATOM 714 C CA . LEU A 1 94 ? 8.216 -6.548 -10.203 1.00 98.44 94 LEU A CA 1
ATOM 715 C C . LEU A 1 94 ? 6.924 -7.106 -10.799 1.00 98.44 94 LEU A C 1
ATOM 717 O O . LEU A 1 94 ? 6.903 -7.514 -11.961 1.00 98.44 94 LEU A O 1
ATOM 721 N N . LYS A 1 95 ? 5.842 -7.093 -10.022 1.00 98.56 95 LYS A N 1
ATOM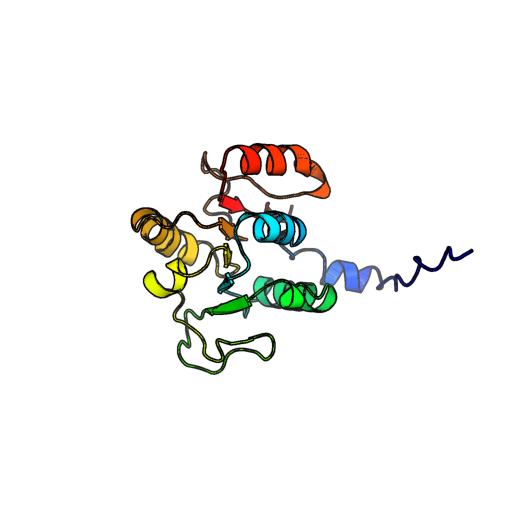 722 C CA . LYS A 1 95 ? 4.496 -7.410 -10.518 1.00 98.56 95 LYS A CA 1
ATOM 723 C C . LYS A 1 95 ? 3.881 -6.181 -11.196 1.00 98.56 95 LYS A C 1
ATOM 725 O O . LYS A 1 95 ? 4.305 -5.049 -10.949 1.00 98.56 95 LYS A O 1
ATOM 730 N N . ASP A 1 96 ? 2.888 -6.396 -12.052 1.00 98.62 96 ASP A N 1
ATOM 731 C CA . ASP A 1 96 ? 2.133 -5.300 -12.665 1.00 98.62 96 ASP A CA 1
ATOM 732 C C . ASP A 1 96 ? 1.151 -4.706 -11.655 1.00 98.62 96 ASP A C 1
ATOM 734 O O . ASP A 1 96 ? 0.311 -5.411 -11.100 1.00 98.62 96 ASP A O 1
ATOM 738 N N . ALA A 1 97 ? 1.266 -3.399 -11.418 1.00 98.62 97 ALA A N 1
ATOM 739 C CA . ALA A 1 97 ? 0.388 -2.655 -10.523 1.00 98.62 97 ALA A CA 1
ATOM 740 C C . ALA A 1 97 ? -1.078 -2.599 -10.996 1.00 98.62 97 ALA A C 1
ATOM 742 O O . ALA A 1 97 ? -1.933 -2.197 -10.221 1.00 98.62 97 ALA A O 1
ATOM 743 N N . HIS A 1 98 ? -1.397 -3.000 -12.229 1.00 98.50 98 HIS A N 1
ATOM 744 C CA . HIS A 1 98 ? -2.780 -3.099 -12.716 1.00 98.50 98 HIS A CA 1
ATOM 745 C C . HIS A 1 98 ? -3.303 -4.542 -12.747 1.00 98.50 98 HIS A C 1
ATOM 747 O O . HIS A 1 98 ? -4.472 -4.766 -13.073 1.00 98.50 98 HIS A O 1
ATOM 753 N N . ASP A 1 99 ? -2.478 -5.529 -12.382 1.00 98.50 99 ASP A N 1
ATOM 754 C CA . ASP A 1 99 ? -2.920 -6.916 -12.275 1.00 98.50 99 ASP A CA 1
ATOM 755 C C . ASP A 1 99 ? -3.687 -7.127 -10.965 1.00 98.50 99 ASP A C 1
ATOM 757 O O . ASP A 1 99 ? -3.126 -7.406 -9.902 1.00 98.50 99 ASP A O 1
ATOM 761 N N . LEU A 1 100 ? -5.014 -7.016 -11.057 1.00 98.44 100 LEU A N 1
ATOM 762 C CA . LEU A 1 100 ? -5.925 -7.201 -9.927 1.00 98.44 100 LEU A CA 1
ATOM 763 C C . LEU A 1 100 ? -5.789 -8.579 -9.270 1.00 98.44 100 LEU A C 1
ATOM 765 O O . LEU A 1 100 ? -6.052 -8.700 -8.076 1.00 98.44 100 LEU A O 1
ATOM 769 N N . LYS A 1 101 ? -5.381 -9.619 -10.013 1.00 98.12 101 LYS A N 1
ATOM 770 C CA . LYS A 1 101 ? -5.204 -10.960 -9.443 1.00 98.12 101 LYS A CA 1
ATOM 771 C C . LYS A 1 101 ? -3.955 -11.020 -8.581 1.00 98.12 101 LYS A C 1
ATOM 773 O O . LYS A 1 101 ? -3.995 -11.644 -7.526 1.00 98.12 101 LYS A O 1
ATOM 778 N N . GLU A 1 102 ? -2.864 -10.392 -9.010 1.00 98.19 102 GLU A N 1
ATOM 779 C CA . GLU A 1 102 ? -1.648 -10.296 -8.198 1.00 98.19 102 GLU A CA 1
ATOM 780 C C . GLU A 1 102 ? -1.867 -9.396 -6.979 1.00 98.19 102 GLU A C 1
ATOM 782 O O . GLU A 1 102 ? -1.513 -9.786 -5.868 1.00 98.19 102 GLU A O 1
ATOM 787 N N . LEU A 1 103 ? -2.529 -8.247 -7.153 1.00 98.50 103 LEU A N 1
ATOM 788 C CA . LEU A 1 103 ? -2.896 -7.359 -6.045 1.00 98.50 103 LEU A CA 1
ATOM 789 C C . LEU A 1 103 ? -3.776 -8.067 -5.007 1.00 98.50 103 LEU A C 1
ATOM 791 O O . LEU A 1 103 ? -3.542 -7.935 -3.807 1.00 98.50 103 LEU A O 1
ATOM 795 N N . ALA A 1 104 ? -4.754 -8.864 -5.448 1.00 97.81 104 ALA A N 1
ATOM 796 C CA . ALA A 1 104 ? -5.674 -9.560 -4.551 1.00 97.81 104 ALA A CA 1
ATOM 797 C C . ALA A 1 104 ? -5.006 -10.641 -3.680 1.00 97.81 104 ALA A C 1
ATOM 799 O O . ALA A 1 104 ? -5.597 -11.068 -2.688 1.00 97.81 104 ALA A O 1
ATOM 800 N N . LYS A 1 105 ? -3.782 -11.078 -4.012 1.00 96.62 105 LYS A N 1
ATOM 801 C CA . LYS A 1 105 ? -2.993 -11.988 -3.162 1.00 96.62 105 LYS A CA 1
ATOM 802 C C . LYS A 1 105 ? -2.397 -11.280 -1.945 1.00 96.62 105 LYS A C 1
ATOM 804 O O . LYS A 1 105 ? -2.013 -11.946 -0.985 1.00 96.62 105 LYS A O 1
ATOM 809 N N . CYS A 1 106 ? -2.284 -9.953 -1.979 1.00 96.31 106 CYS A N 1
ATOM 810 C CA . CYS A 1 106 ? -1.773 -9.174 -0.862 1.00 96.31 106 CYS A CA 1
ATOM 811 C C . CYS A 1 106 ? -2.843 -9.030 0.223 1.00 96.31 106 CYS A C 1
ATOM 813 O O . CYS A 1 106 ? -4.005 -8.744 -0.059 1.00 96.31 106 CYS A O 1
ATOM 815 N N . GLN A 1 107 ? -2.445 -9.168 1.485 1.00 94.50 107 GLN A N 1
ATOM 816 C CA . GLN A 1 107 ? -3.319 -8.868 2.627 1.00 94.50 107 GLN A CA 1
ATOM 817 C C . GLN A 1 107 ? -3.368 -7.364 2.900 1.00 94.50 107 GLN A C 1
ATOM 819 O O . GLN A 1 107 ? -4.365 -6.852 3.409 1.00 94.50 107 GLN A O 1
ATOM 824 N N . ILE A 1 108 ? -2.295 -6.659 2.538 1.00 94.75 108 ILE A N 1
ATOM 825 C CA . ILE A 1 108 ? -2.159 -5.211 2.663 1.00 94.75 108 ILE A CA 1
ATOM 826 C C . ILE A 1 108 ? -1.575 -4.674 1.362 1.00 94.75 108 ILE A C 1
ATOM 828 O O . ILE A 1 108 ? -0.625 -5.244 0.829 1.00 94.75 108 ILE A O 1
ATOM 832 N N . ILE A 1 109 ? -2.105 -3.562 0.869 1.00 97.00 109 ILE A N 1
ATOM 833 C CA . ILE A 1 109 ? -1.499 -2.775 -0.202 1.00 97.00 109 ILE A CA 1
ATOM 834 C C . ILE A 1 109 ? -1.161 -1.407 0.369 1.00 97.00 109 ILE A C 1
ATOM 836 O O . ILE A 1 109 ? -2.031 -0.726 0.903 1.00 97.00 109 ILE A O 1
ATOM 840 N N . ILE A 1 110 ? 0.102 -1.013 0.242 1.00 96.19 110 ILE A N 1
ATOM 841 C CA . ILE A 1 110 ? 0.585 0.325 0.556 1.00 96.19 110 ILE A CA 1
ATOM 842 C C . ILE A 1 110 ? 0.905 1.017 -0.764 1.00 96.19 110 ILE A C 1
ATOM 844 O O . ILE A 1 110 ? 1.782 0.574 -1.513 1.00 96.19 110 ILE A O 1
ATOM 848 N N . THR A 1 111 ? 0.201 2.105 -1.057 1.00 97.31 111 THR A N 1
ATOM 849 C CA . THR A 1 111 ? 0.392 2.871 -2.286 1.00 97.31 111 THR A CA 1
ATOM 850 C C . THR A 1 111 ? 0.819 4.307 -2.001 1.00 97.31 111 THR A C 1
ATOM 852 O O . THR A 1 111 ? 0.232 5.031 -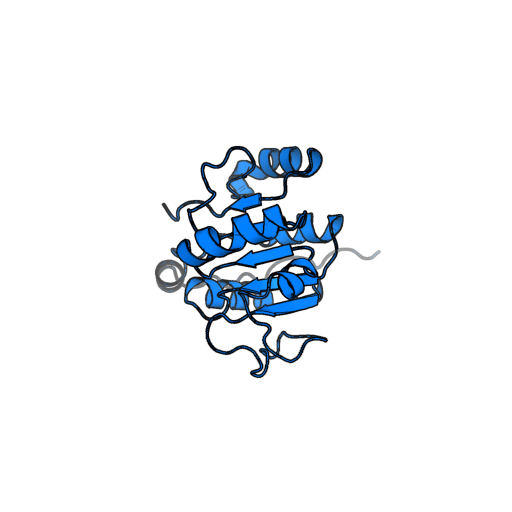1.199 1.00 97.31 111 THR A O 1
ATOM 855 N N . ALA A 1 112 ? 1.862 4.723 -2.712 1.00 96.12 112 ALA A N 1
ATOM 856 C CA . ALA A 1 112 ? 2.293 6.108 -2.852 1.00 96.12 112 ALA A CA 1
ATOM 857 C C . ALA A 1 112 ? 2.297 6.529 -4.335 1.00 96.12 112 ALA A C 1
ATOM 859 O O . ALA A 1 112 ? 3.057 7.410 -4.735 1.00 96.12 112 ALA A O 1
ATOM 860 N N . GLN A 1 113 ? 1.495 5.855 -5.172 1.00 97.69 113 GLN A N 1
ATOM 861 C CA . GLN A 1 113 ? 1.486 6.054 -6.625 1.00 97.69 113 GLN A CA 1
ATOM 862 C C . GLN A 1 113 ? 0.754 7.337 -7.044 1.00 97.69 113 GLN A C 1
ATOM 864 O O . GLN A 1 113 ? 1.166 7.974 -8.012 1.00 97.69 113 GLN A O 1
ATOM 869 N N . GLY A 1 114 ? -0.299 7.724 -6.318 1.00 95.12 114 GLY A N 1
ATOM 870 C CA . GLY A 1 114 ? -1.086 8.930 -6.581 1.00 95.12 114 GLY A CA 1
ATOM 871 C C . GLY A 1 114 ? -2.569 8.656 -6.838 1.00 95.12 114 GLY A C 1
ATOM 872 O O . GLY A 1 114 ? -2.993 7.513 -7.006 1.00 95.12 114 GLY A O 1
ATOM 873 N N . GLY A 1 115 ? -3.358 9.732 -6.858 1.00 96.75 115 GLY A N 1
ATOM 874 C CA . GLY A 1 115 ? -4.818 9.647 -6.852 1.00 96.75 115 GLY A CA 1
ATOM 875 C C . GLY A 1 115 ? -5.443 9.055 -8.115 1.00 96.75 115 GLY A C 1
ATOM 876 O O . GLY A 1 115 ? -6.468 8.385 -8.002 1.00 96.75 115 GLY A O 1
ATOM 877 N N . ASP A 1 116 ? -4.820 9.236 -9.282 1.00 98.31 116 ASP A N 1
ATOM 878 C CA . ASP A 1 116 ? -5.292 8.646 -10.545 1.00 98.31 116 ASP A CA 1
ATOM 879 C C . ASP A 1 116 ? -5.245 7.115 -10.484 1.00 98.31 116 ASP A C 1
ATOM 881 O O . ASP A 1 116 ? -6.226 6.444 -10.797 1.00 98.31 116 ASP A O 1
ATOM 885 N N . TYR A 1 117 ? -4.138 6.565 -9.973 1.00 98.62 117 TYR A N 1
ATOM 886 C CA . TYR A 1 117 ? -3.985 5.126 -9.767 1.00 98.62 117 TYR A CA 1
ATOM 887 C C . TYR A 1 117 ? -5.025 4.587 -8.781 1.00 98.62 117 TYR A C 1
ATOM 889 O O . TYR A 1 117 ? -5.672 3.579 -9.058 1.00 98.62 117 TYR A O 1
ATOM 897 N N . THR A 1 118 ? -5.229 5.271 -7.651 1.00 98.62 118 THR A N 1
ATOM 898 C CA . THR A 1 118 ? -6.248 4.869 -6.673 1.00 98.62 118 THR A CA 1
ATOM 899 C C . THR A 1 118 ? -7.642 4.894 -7.291 1.00 98.62 118 THR A C 1
ATOM 901 O O . THR A 1 118 ? -8.367 3.911 -7.177 1.00 98.62 118 THR A O 1
ATOM 904 N N . SER A 1 119 ? -8.001 5.965 -8.001 1.00 98.56 119 SER A N 1
ATOM 905 C CA . SER A 1 119 ? -9.316 6.107 -8.642 1.00 98.56 119 SER A CA 1
ATOM 906 C C . SER A 1 119 ? -9.574 5.014 -9.680 1.00 98.56 119 SER A C 1
ATOM 908 O O . SER A 1 119 ? -10.709 4.575 -9.852 1.00 98.56 119 SER A O 1
ATOM 910 N N . GLU A 1 120 ? -8.526 4.550 -10.360 1.00 98.56 120 GLU A N 1
ATOM 911 C CA . GLU A 1 120 ? -8.635 3.487 -11.348 1.00 98.56 120 GLU A CA 1
ATOM 912 C C . GLU A 1 120 ? -8.694 2.083 -10.723 1.00 98.56 120 GLU A C 1
ATOM 914 O O . GLU A 1 120 ? -9.524 1.260 -11.122 1.00 98.56 120 GLU A O 1
ATOM 919 N N . VAL A 1 121 ? -7.780 1.772 -9.802 1.00 98.81 121 VAL A N 1
ATOM 920 C CA . VAL A 1 121 ? -7.515 0.395 -9.361 1.00 98.81 121 VAL A CA 1
ATOM 921 C C . VAL A 1 121 ? -8.337 0.013 -8.138 1.00 98.81 121 VAL A C 1
ATOM 923 O O . VAL A 1 121 ? -8.877 -1.095 -8.099 1.00 98.81 121 VAL A O 1
ATOM 926 N N . PHE A 1 122 ? -8.475 0.911 -7.158 1.00 98.75 122 PHE A N 1
ATOM 927 C CA . PHE A 1 122 ? -9.140 0.596 -5.892 1.00 98.75 122 PHE A CA 1
ATOM 928 C C . PHE A 1 122 ? -10.589 0.115 -6.084 1.00 98.75 122 PHE A C 1
ATOM 930 O O . PHE A 1 122 ? -10.912 -0.964 -5.575 1.00 98.75 122 PHE A O 1
ATOM 937 N N . PRO A 1 123 ? -11.453 0.797 -6.871 1.00 98.50 123 PRO A N 1
ATOM 938 C CA . PRO A 1 123 ? -12.829 0.342 -7.061 1.00 98.50 123 PRO A CA 1
ATOM 939 C C . PRO A 1 123 ? -12.908 -1.028 -7.740 1.00 98.50 123 PRO A C 1
ATOM 941 O O . PRO A 1 123 ? -13.713 -1.869 -7.344 1.00 98.50 123 PRO A O 1
ATOM 944 N N . LYS A 1 124 ? -12.042 -1.289 -8.732 1.00 98.69 124 LYS A N 1
ATOM 945 C CA . LYS A 1 124 ? -11.999 -2.575 -9.446 1.00 98.69 124 LYS A CA 1
ATOM 946 C C . LYS A 1 124 ? -11.564 -3.709 -8.516 1.00 98.69 124 LYS A C 1
ATOM 948 O O . LYS A 1 124 ? -12.144 -4.791 -8.552 1.00 98.69 124 LYS A O 1
ATOM 953 N N . LEU A 1 125 ? -10.566 -3.455 -7.668 1.00 98.56 125 LEU A N 1
ATOM 954 C CA . LEU A 1 125 ? -10.055 -4.433 -6.712 1.00 98.56 125 LEU A CA 1
ATOM 955 C C . LEU A 1 125 ? -11.099 -4.771 -5.636 1.00 98.56 125 LEU A C 1
ATOM 957 O O . LEU A 1 125 ? -11.329 -5.946 -5.351 1.00 98.56 125 LEU A O 1
ATOM 961 N N . ARG A 1 126 ? -11.789 -3.759 -5.091 1.00 98.31 126 ARG A N 1
ATOM 962 C CA . ARG A 1 126 ? -12.905 -3.960 -4.151 1.00 98.31 126 ARG A CA 1
ATOM 963 C C . ARG A 1 126 ? -14.078 -4.695 -4.804 1.00 98.31 126 ARG A C 1
ATOM 965 O O . ARG A 1 126 ? -14.598 -5.638 -4.216 1.00 98.31 126 ARG A O 1
ATOM 972 N N . ALA A 1 127 ? -14.443 -4.345 -6.040 1.00 98.19 127 ALA A N 1
ATOM 973 C CA . ALA A 1 127 ? -15.499 -5.030 -6.793 1.00 98.19 127 ALA A CA 1
ATOM 974 C C . ALA A 1 127 ? -15.174 -6.508 -7.083 1.00 98.19 127 ALA A C 1
ATOM 976 O O . ALA A 1 127 ? -16.083 -7.330 -7.175 1.00 98.19 127 ALA A O 1
ATOM 977 N N . ALA A 1 128 ? -13.889 -6.865 -7.175 1.00 97.50 128 ALA A N 1
ATOM 978 C CA . ALA A 1 128 ? -13.431 -8.250 -7.282 1.00 97.50 128 ALA A CA 1
ATOM 979 C C . ALA A 1 128 ? -13.499 -9.034 -5.951 1.00 97.50 128 ALA A C 1
ATOM 981 O O . ALA A 1 128 ? -13.114 -10.202 -5.912 1.00 97.50 128 ALA A O 1
ATOM 982 N N . GLY A 1 129 ? -13.985 -8.418 -4.867 1.00 97.44 129 GLY A N 1
ATOM 983 C CA . GLY A 1 129 ? -14.174 -9.050 -3.560 1.00 97.44 129 GLY A CA 1
ATOM 984 C C . GLY A 1 129 ? -12.933 -9.048 -2.667 1.00 97.44 129 GLY A C 1
ATOM 985 O O . GLY A 1 129 ? -12.891 -9.784 -1.682 1.00 97.44 129 GLY A O 1
ATOM 986 N N . TRP A 1 130 ? -11.909 -8.252 -2.988 1.00 97.94 130 TRP A N 1
ATOM 987 C CA . TRP A 1 130 ? -10.724 -8.146 -2.142 1.00 97.94 130 TRP A CA 1
ATOM 988 C C . TRP A 1 130 ? -11.024 -7.362 -0.858 1.00 97.94 130 TRP A C 1
ATOM 990 O O . TRP A 1 130 ? -11.368 -6.180 -0.900 1.00 97.94 130 TRP A O 1
ATOM 1000 N N . GLN A 1 131 ? -10.819 -8.013 0.291 1.00 95.44 131 GLN A N 1
ATOM 1001 C CA . GLN A 1 131 ? -11.111 -7.469 1.625 1.00 95.44 131 GLN A CA 1
ATOM 1002 C C . GLN A 1 131 ? -9.862 -7.060 2.419 1.00 95.44 131 GLN A C 1
ATOM 1004 O O . GLN A 1 131 ? -9.974 -6.727 3.598 1.00 95.44 131 GLN A O 1
ATOM 1009 N N . GLY A 1 132 ? -8.68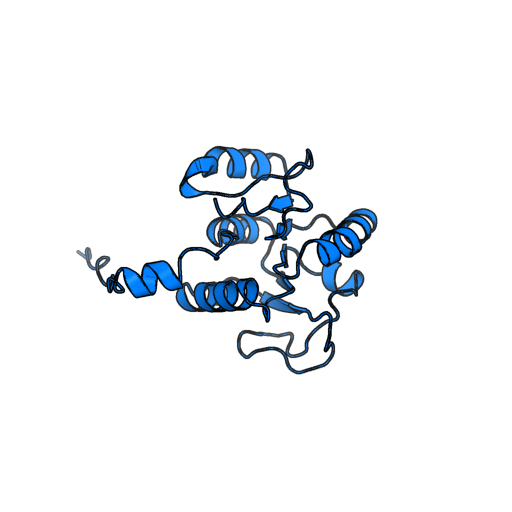1 -7.068 1.794 1.00 94.94 132 GLY A N 1
ATOM 1010 C CA . GLY A 1 132 ? -7.437 -6.658 2.447 1.00 94.94 132 GLY A CA 1
ATOM 1011 C C . GLY A 1 132 ? -7.391 -5.166 2.788 1.00 94.94 132 GLY A C 1
ATOM 1012 O O . GLY A 1 132 ? -8.312 -4.399 2.488 1.00 94.94 132 GLY A O 1
ATOM 1013 N N . HIS A 1 133 ? -6.306 -4.747 3.436 1.00 95.06 133 HIS A N 1
ATOM 1014 C CA . HIS A 1 133 ? -6.139 -3.368 3.885 1.00 95.06 133 HIS A CA 1
ATOM 1015 C C . HIS A 1 133 ? -5.505 -2.498 2.809 1.00 95.06 133 HIS A C 1
ATOM 1017 O O . HIS A 1 133 ? -4.413 -2.790 2.325 1.00 95.06 133 HIS A O 1
ATOM 1023 N N . TRP A 1 134 ? -6.177 -1.406 2.466 1.00 96.62 134 TRP A N 1
ATOM 1024 C CA . TRP A 1 134 ? -5.675 -0.392 1.554 1.00 96.62 134 TRP A CA 1
ATOM 1025 C C . TRP A 1 134 ? -5.101 0.769 2.354 1.00 96.62 134 TRP A C 1
ATOM 1027 O O . TRP A 1 134 ? -5.821 1.414 3.114 1.00 96.62 134 TRP A O 1
ATOM 1037 N N . ILE A 1 135 ? -3.806 1.014 2.197 1.00 94.94 135 ILE A N 1
ATOM 1038 C CA . ILE A 1 135 ? -3.086 2.098 2.852 1.00 94.94 135 ILE A CA 1
ATOM 1039 C C . ILE A 1 135 ? -2.596 3.052 1.772 1.00 94.94 135 ILE A C 1
ATOM 1041 O O . ILE A 1 135 ? -1.803 2.666 0.913 1.00 94.94 135 ILE A O 1
ATOM 1045 N N . ASP A 1 136 ? -3.072 4.289 1.805 1.00 95.06 136 ASP A N 1
ATOM 1046 C CA . ASP A 1 136 ? -2.894 5.223 0.697 1.00 95.06 136 ASP A CA 1
ATOM 1047 C C . ASP A 1 136 ? -2.362 6.566 1.162 1.00 95.06 136 ASP A C 1
ATOM 1049 O O . ASP A 1 136 ? -2.849 7.139 2.135 1.00 95.06 136 ASP A O 1
ATOM 1053 N N . ALA A 1 137 ? -1.393 7.103 0.432 1.00 92.38 137 ALA A N 1
ATOM 1054 C CA . ALA A 1 137 ? -0.963 8.477 0.626 1.00 92.38 137 ALA A CA 1
ATOM 1055 C C . ALA A 1 137 ? -1.855 9.481 -0.133 1.00 92.38 137 ALA A C 1
ATOM 1057 O O . ALA A 1 137 ? -1.945 10.648 0.246 1.00 92.38 137 ALA A O 1
ATOM 1058 N N . ALA A 1 138 ? -2.510 9.058 -1.216 1.00 93.88 138 ALA A N 1
ATOM 1059 C CA . ALA A 1 138 ? -3.333 9.927 -2.044 1.00 93.88 138 ALA A CA 1
ATOM 1060 C C . ALA A 1 138 ? -4.584 10.430 -1.307 1.00 93.88 138 ALA A C 1
ATOM 1062 O O . ALA A 1 138 ? -5.124 9.792 -0.406 1.00 93.88 138 ALA A O 1
ATOM 1063 N N . SER A 1 139 ? -5.096 11.584 -1.736 1.00 94.75 139 SER A N 1
ATOM 1064 C CA . SER A 1 139 ? -6.285 12.195 -1.136 1.00 94.75 139 SER A CA 1
ATOM 1065 C C . SER A 1 139 ? -7.606 11.541 -1.537 1.00 94.75 139 SER A C 1
ATOM 1067 O O . SER A 1 139 ? -8.626 11.860 -0.931 1.00 94.75 139 SER A O 1
ATOM 1069 N N . THR A 1 140 ? -7.592 10.672 -2.552 1.00 97.62 140 THR A N 1
ATOM 1070 C CA . THR A 1 140 ? -8.775 10.159 -3.261 1.00 97.62 140 THR A CA 1
ATOM 1071 C C . THR A 1 140 ? -9.853 9.623 -2.329 1.00 97.62 140 THR A C 1
ATOM 1073 O O . THR A 1 140 ? -11.020 9.924 -2.529 1.00 97.62 140 THR A O 1
ATOM 1076 N N . LEU A 1 141 ? -9.464 8.879 -1.291 1.00 96.94 141 LEU A N 1
ATOM 1077 C CA . LEU A 1 141 ? -10.402 8.187 -0.405 1.00 96.94 141 LEU A CA 1
ATOM 1078 C C . LEU A 1 141 ? -10.597 8.891 0.949 1.00 96.94 141 LEU A C 1
ATOM 1080 O O . LEU A 1 141 ? -11.274 8.357 1.817 1.00 96.94 141 LEU A O 1
ATOM 1084 N N . ARG A 1 142 ? -10.007 10.077 1.178 1.00 95.31 142 ARG A N 1
ATOM 1085 C CA . ARG A 1 142 ? -9.999 10.729 2.510 1.00 95.31 142 ARG A CA 1
ATOM 1086 C C . ARG A 1 142 ? -11.390 11.006 3.079 1.00 95.31 142 ARG A C 1
ATOM 1088 O O . ARG A 1 142 ? -11.535 11.058 4.295 1.00 95.31 142 ARG A O 1
ATOM 1095 N N . MET A 1 143 ? -12.363 11.245 2.204 1.00 95.31 143 MET A N 1
ATOM 1096 C CA . MET A 1 143 ? -13.728 11.622 2.580 1.00 95.31 143 MET A CA 1
ATOM 1097 C C . MET A 1 143 ? -14.733 10.479 2.412 1.00 95.31 143 MET A C 1
ATOM 1099 O O . MET A 1 143 ? -15.921 10.689 2.651 1.00 95.31 143 MET A O 1
ATOM 1103 N N . GLU A 1 144 ? -14.277 9.293 2.001 1.00 96.56 144 GLU A N 1
ATOM 1104 C CA . GLU A 1 144 ? -15.144 8.123 1.883 1.00 96.56 144 GLU A CA 1
ATOM 1105 C C . GLU A 1 144 ? -15.573 7.639 3.271 1.00 96.56 144 GLU A C 1
ATOM 1107 O O . GLU A 1 144 ? -14.787 7.628 4.220 1.00 96.56 144 GLU A O 1
ATOM 1112 N N . GLY A 1 145 ? -16.845 7.253 3.404 1.00 94.62 145 GLY A N 1
ATOM 1113 C CA . GLY A 1 145 ? -17.441 6.920 4.704 1.00 94.62 145 GLY A CA 1
ATOM 1114 C C . GLY A 1 145 ? -16.868 5.659 5.361 1.00 94.62 145 GLY A C 1
ATOM 1115 O O . GLY A 1 145 ? -17.039 5.461 6.563 1.00 94.62 145 GLY A O 1
ATOM 1116 N N . ASP A 1 146 ? -16.193 4.813 4.586 1.00 93.06 146 ASP A N 1
ATOM 1117 C CA . ASP A 1 146 ? -15.531 3.584 5.021 1.00 93.06 146 ASP A CA 1
ATOM 1118 C C . ASP A 1 146 ? -14.002 3.738 5.141 1.00 93.06 146 ASP A C 1
ATOM 1120 O O . ASP A 1 146 ? -13.292 2.743 5.315 1.00 93.06 146 ASP A O 1
ATOM 1124 N N . ALA A 1 147 ? -13.486 4.970 5.066 1.00 95.19 147 ALA A N 1
ATOM 1125 C CA . ALA A 1 147 ? -12.072 5.290 5.199 1.00 95.19 147 ALA A CA 1
ATOM 1126 C C . ALA A 1 147 ? -11.757 6.061 6.484 1.00 95.19 147 ALA A C 1
ATOM 1128 O O . ALA A 1 147 ? -12.536 6.875 6.976 1.00 95.19 147 ALA A O 1
ATOM 1129 N N . VAL A 1 148 ? -10.565 5.814 7.029 1.00 94.56 148 VAL A N 1
ATOM 1130 C CA . VAL A 1 148 ? -10.045 6.524 8.201 1.00 94.56 148 VAL A CA 1
ATOM 1131 C C . VAL A 1 148 ? -8.789 7.281 7.811 1.00 94.56 148 VAL A C 1
ATOM 1133 O O . VAL A 1 148 ? -7.829 6.691 7.311 1.00 94.56 148 VAL A O 1
ATOM 1136 N N . ILE A 1 149 ? -8.770 8.586 8.091 1.00 93.00 149 ILE A N 1
ATOM 1137 C CA . ILE A 1 149 ? -7.544 9.377 7.993 1.00 93.00 149 ILE A CA 1
ATOM 1138 C C . ILE A 1 149 ? -6.610 8.969 9.136 1.00 93.00 149 ILE A C 1
ATOM 1140 O O . ILE A 1 149 ? -6.995 9.056 10.302 1.00 93.00 149 ILE A O 1
ATOM 1144 N N . VAL A 1 150 ? -5.393 8.525 8.826 1.00 88.75 150 VAL A N 1
ATOM 1145 C CA . VAL A 1 150 ? -4.439 8.028 9.830 1.00 88.75 150 VAL A CA 1
ATOM 1146 C C . VAL A 1 150 ? -3.445 9.105 10.259 1.00 88.75 150 VAL A C 1
ATOM 1148 O O . VAL A 1 150 ? -2.748 9.689 9.434 1.00 88.75 150 VAL A O 1
ATOM 1151 N N . LEU A 1 151 ? -3.382 9.358 11.569 1.00 86.81 151 LEU A N 1
ATOM 1152 C CA . LEU A 1 151 ? -2.389 10.207 12.228 1.00 86.81 151 LEU A CA 1
ATOM 1153 C C . LEU A 1 151 ? -2.241 9.722 13.674 1.00 86.81 151 LEU A C 1
ATOM 1155 O O . LEU A 1 151 ? -2.744 10.340 14.613 1.00 86.81 151 LEU A O 1
ATOM 1159 N N . ASP A 1 152 ? -1.626 8.554 13.854 1.00 80.19 152 ASP A N 1
ATOM 1160 C CA . ASP A 1 152 ? -1.744 7.798 15.100 1.00 80.19 152 ASP A CA 1
ATOM 1161 C C . ASP A 1 152 ? -1.286 8.520 16.381 1.00 80.19 152 ASP A C 1
ATOM 1163 O O . ASP A 1 152 ? -1.969 8.342 17.396 1.00 80.19 152 ASP A O 1
ATOM 1167 N N . PRO A 1 153 ? -0.285 9.430 16.371 1.00 82.06 153 PRO A N 1
ATOM 1168 C CA . PRO A 1 153 ? 0.036 10.217 17.563 1.00 82.06 153 PRO A CA 1
ATOM 1169 C C . PRO A 1 153 ? -1.122 11.111 18.038 1.00 82.06 153 PRO A C 1
ATOM 1171 O O . PRO A 1 153 ? -1.131 11.553 19.185 1.00 82.06 153 PRO A O 1
ATOM 1174 N N . VAL A 1 154 ? -2.097 11.377 17.164 1.00 87.69 154 VAL A N 1
ATOM 1175 C CA . VAL A 1 154 ? -3.266 12.227 17.415 1.00 87.69 154 VAL A CA 1
ATOM 1176 C C . VAL A 1 154 ? -4.550 11.405 17.546 1.00 87.69 154 VAL A C 1
ATOM 1178 O O . VAL A 1 154 ? -5.354 11.678 18.434 1.00 87.69 154 VAL A O 1
ATOM 1181 N N . ASN A 1 155 ? -4.770 10.406 16.683 1.00 87.94 155 ASN A N 1
ATOM 1182 C CA . ASN A 1 155 ? -6.065 9.727 16.562 1.00 87.94 155 ASN A CA 1
ATOM 1183 C C . ASN A 1 155 ? -6.029 8.195 16.710 1.00 87.94 155 ASN A C 1
ATOM 1185 O O . ASN A 1 155 ? -6.954 7.519 16.257 1.00 87.94 155 ASN A O 1
ATOM 1189 N N . MET A 1 156 ? -5.032 7.635 17.408 1.00 85.50 156 MET A N 1
ATOM 1190 C CA . MET A 1 156 ? -4.948 6.189 17.683 1.00 85.50 156 MET A CA 1
ATOM 1191 C C . MET A 1 156 ? -6.262 5.540 18.178 1.00 85.50 156 MET A C 1
ATOM 1193 O O . MET A 1 156 ? -6.574 4.447 17.702 1.00 85.50 156 MET A O 1
ATOM 1197 N N . PRO A 1 157 ? -7.066 6.145 19.084 1.00 90.75 157 PRO A N 1
ATOM 1198 C CA . PRO A 1 157 ? -8.339 5.542 19.494 1.00 90.75 157 PRO A CA 1
ATOM 1199 C C . PRO A 1 157 ? -9.308 5.324 18.322 1.00 90.75 157 PRO A C 1
ATOM 1201 O O . PRO A 1 157 ? -9.917 4.265 18.224 1.00 90.75 157 PRO A O 1
ATOM 1204 N N . VAL A 1 158 ? -9.377 6.274 17.382 1.00 91.31 158 VAL A N 1
ATOM 1205 C CA . VAL A 1 158 ? -10.233 6.181 16.186 1.00 91.31 158 VAL A CA 1
ATOM 1206 C C . VAL A 1 158 ? -9.778 5.040 15.279 1.00 91.31 158 VAL A C 1
ATOM 1208 O O . VAL A 1 158 ? -10.602 4.259 14.807 1.00 91.31 158 VAL A O 1
ATOM 1211 N N . ILE A 1 159 ? -8.464 4.912 15.071 1.00 87.62 159 ILE A N 1
ATOM 1212 C CA . ILE A 1 159 ? -7.875 3.843 14.253 1.00 87.62 159 ILE A CA 1
ATOM 1213 C C . ILE A 1 159 ? -8.198 2.473 14.861 1.00 87.62 159 ILE A C 1
ATOM 1215 O O . ILE A 1 159 ? -8.665 1.580 14.155 1.00 87.62 159 ILE A O 1
ATOM 1219 N N . LYS A 1 160 ? -8.003 2.312 16.176 1.00 87.31 160 LYS A N 1
ATOM 1220 C CA . LYS A 1 160 ? -8.289 1.054 16.883 1.00 87.31 160 LYS A CA 1
ATOM 1221 C C . LYS A 1 160 ? -9.769 0.685 16.843 1.00 87.31 160 LYS A C 1
ATOM 1223 O O . LYS A 1 160 ? -10.089 -0.474 16.591 1.00 87.31 160 LYS A O 1
ATOM 1228 N N . ASP A 1 161 ? -10.659 1.653 17.042 1.00 92.25 161 ASP A N 1
ATOM 1229 C CA . ASP A 1 161 ? -12.103 1.422 16.991 1.00 92.25 161 ASP A CA 1
ATOM 1230 C C . ASP A 1 161 ? -12.566 1.013 15.589 1.00 92.25 161 ASP A C 1
ATOM 1232 O O . ASP A 1 161 ? -13.398 0.116 15.449 1.00 92.25 161 ASP A O 1
ATOM 1236 N N . ALA A 1 162 ? -12.033 1.649 14.543 1.00 92.25 162 ALA A N 1
ATOM 1237 C CA . ALA A 1 162 ? -12.331 1.280 13.164 1.00 92.25 162 ALA A CA 1
ATOM 1238 C C . ALA A 1 162 ? -11.801 -0.119 12.829 1.00 92.25 162 ALA A C 1
ATOM 1240 O O . ALA A 1 162 ? -12.526 -0.926 12.251 1.00 92.25 162 ALA A O 1
ATOM 1241 N N . LEU A 1 163 ? -10.578 -0.438 13.257 1.00 88.31 163 LEU A N 1
ATOM 1242 C CA . LEU A 1 163 ? -9.963 -1.752 13.068 1.00 88.31 163 LEU A CA 1
ATOM 1243 C C . LEU A 1 163 ? -10.780 -2.856 13.754 1.00 88.31 163 LEU A C 1
ATOM 1245 O O . LEU A 1 163 ? -11.073 -3.877 13.138 1.00 88.31 163 LEU A O 1
ATOM 1249 N N . ALA A 1 164 ? -11.238 -2.620 14.988 1.00 90.12 164 ALA A N 1
ATOM 1250 C CA . ALA A 1 164 ? -12.107 -3.544 15.719 1.00 90.12 164 ALA A CA 1
ATOM 1251 C C . ALA A 1 164 ? -13.476 -3.757 15.043 1.00 90.12 164 ALA A C 1
ATOM 1253 O O . ALA A 1 164 ? -14.097 -4.803 15.223 1.00 90.12 164 ALA A O 1
ATOM 1254 N N . LYS A 1 165 ? -13.940 -2.787 14.246 1.00 92.81 165 LYS A N 1
ATOM 1255 C CA . LYS A 1 165 ? -15.174 -2.865 13.444 1.00 92.81 165 LYS A CA 1
ATOM 1256 C C . LYS A 1 165 ? -14.953 -3.443 12.039 1.00 92.81 165 LYS A C 1
ATOM 1258 O O . LYS A 1 165 ? -15.900 -3.490 11.260 1.00 92.81 165 LYS A O 1
ATOM 1263 N N . GLY A 1 166 ? -13.735 -3.881 11.713 1.00 91.12 166 GLY A N 1
ATOM 1264 C CA . GLY A 1 166 ? -13.393 -4.447 10.405 1.00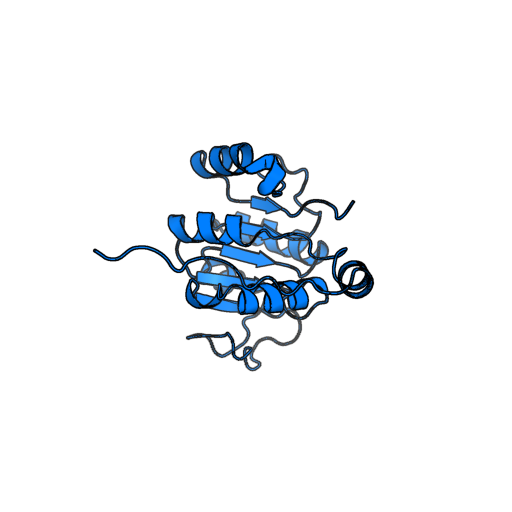 91.12 166 GLY A CA 1
ATOM 1265 C C . GLY A 1 166 ? -13.046 -3.414 9.330 1.00 91.12 166 GLY A C 1
ATOM 1266 O O . GLY A 1 166 ? -13.030 -3.755 8.150 1.00 91.12 166 GLY A O 1
ATOM 1267 N N . GLY A 1 167 ? -12.768 -2.164 9.712 1.00 93.06 167 GLY A N 1
ATOM 1268 C CA . GLY A 1 167 ? -12.289 -1.131 8.795 1.00 93.06 167 GLY A CA 1
ATOM 1269 C C . GLY A 1 167 ? -10.985 -1.545 8.112 1.00 93.06 167 GLY A C 1
ATOM 1270 O O . GLY A 1 167 ? -10.104 -2.151 8.728 1.00 93.06 167 GLY A O 1
ATOM 1271 N N . ASN A 1 168 ? -10.864 -1.237 6.821 1.00 94.75 168 ASN A N 1
ATOM 1272 C CA . ASN A 1 168 ? -9.739 -1.684 6.003 1.00 94.75 168 ASN A CA 1
ATOM 1273 C C . ASN A 1 168 ? -9.248 -0.654 4.969 1.00 94.75 168 ASN A C 1
ATOM 1275 O O . ASN A 1 168 ? -8.481 -1.021 4.079 1.00 94.75 168 ASN A O 1
ATOM 1279 N N . ASN A 1 169 ? -9.623 0.620 5.109 1.00 95.94 169 ASN A N 1
ATOM 1280 C CA . ASN A 1 169 ? -9.135 1.727 4.283 1.00 95.94 169 ASN A CA 1
ATOM 1281 C C . ASN A 1 169 ? -8.477 2.795 5.177 1.00 95.94 169 ASN A C 1
ATOM 1283 O O . ASN A 1 169 ? -9.133 3.394 6.032 1.00 95.94 169 ASN A O 1
ATOM 1287 N N . TRP A 1 170 ? -7.183 3.034 4.976 1.00 94.69 170 TRP A N 1
ATOM 1288 C CA . TRP A 1 170 ? -6.334 3.849 5.847 1.00 94.69 170 TRP A CA 1
ATOM 1289 C C . TRP A 1 170 ? -5.603 4.910 5.031 1.00 94.69 170 TRP A C 1
ATOM 1291 O O . TRP A 1 170 ? -4.702 4.595 4.254 1.00 94.69 170 TRP A O 1
ATOM 1301 N N . ILE A 1 171 ? -5.990 6.170 5.178 1.00 94.69 171 ILE A N 1
ATOM 1302 C CA . ILE A 1 171 ? -5.583 7.216 4.239 1.00 94.69 171 ILE A CA 1
ATOM 1303 C C . ILE A 1 171 ? -4.738 8.264 4.954 1.00 94.69 171 ILE A C 1
ATOM 1305 O O . ILE A 1 171 ? -5.137 8.805 5.981 1.00 94.69 171 ILE A O 1
ATOM 1309 N N . GLY A 1 172 ? -3.560 8.570 4.424 1.00 89.75 172 GLY A N 1
ATOM 1310 C CA . GLY A 1 172 ? -2.710 9.630 4.952 1.00 89.75 172 GLY A CA 1
ATOM 1311 C C . GLY A 1 172 ? -3.411 10.989 4.881 1.00 89.75 172 GLY A C 1
ATOM 1312 O O . GLY A 1 172 ? -4.060 11.328 3.882 1.00 89.75 172 GLY A O 1
ATOM 1313 N N . GLY A 1 173 ? -3.275 11.781 5.946 1.00 85.94 173 GLY A N 1
ATOM 1314 C CA . GLY A 1 173 ? -3.775 13.155 5.998 1.00 85.94 173 GLY A CA 1
ATOM 1315 C C . GLY A 1 173 ? -3.106 14.085 4.980 1.00 85.94 173 GLY A C 1
ATOM 1316 O O . GLY A 1 173 ? -2.159 13.716 4.283 1.00 85.94 173 GLY A O 1
ATOM 1317 N N . ASN A 1 174 ? -3.614 15.316 4.882 1.00 84.88 174 ASN A N 1
ATOM 1318 C CA . ASN A 1 174 ? -2.883 16.375 4.187 1.00 84.88 174 ASN A CA 1
ATOM 1319 C C . ASN A 1 174 ? -1.583 16.707 4.951 1.00 84.88 174 ASN A C 1
ATOM 1321 O O . ASN A 1 174 ? -1.495 16.470 6.150 1.00 84.88 174 ASN A O 1
ATOM 1325 N N . CYS A 1 175 ? -0.583 17.252 4.261 1.00 75.94 175 CYS A N 1
ATOM 1326 C CA . CYS A 1 175 ? 0.697 17.647 4.848 1.00 75.94 175 CYS A CA 1
ATOM 1327 C C . CYS A 1 175 ? 0.648 18.953 5.667 1.00 75.94 175 CYS A C 1
ATOM 1329 O O . CYS A 1 175 ? 1.636 19.278 6.324 1.00 75.94 175 CYS A O 1
ATOM 1331 N N . THR A 1 176 ? -0.454 19.708 5.595 1.00 78.19 176 THR A N 1
ATOM 1332 C CA . THR A 1 176 ? -0.726 20.932 6.374 1.00 78.19 176 THR A CA 1
ATOM 1333 C C . THR A 1 176 ? -1.550 20.619 7.610 1.00 78.19 176 THR A C 1
ATOM 1335 O O . THR A 1 176 ? -1.186 21.119 8.693 1.00 78.19 176 THR A O 1
#

Organism: NCBI:txid69355

Secondary structure (DSSP, 8-state):
--------------HHHHHHHSS------HHHHHHHHHHH-SEEEEESTTSHHHHHHHHHHHHTTGGGTSEEEEEESS-TTSBPPTT-SS--BPEETT-HHHHTT-SEEEE-S-HHHHHHHHHHHHHTT--SEEEE-SSTTTT-TTEEEE-HHHHHHHHHHHHHTT--EEEEPP--

InterPro domains:
  IPR000534 Semialdehyde dehydrogenase, NAD-binding [PF01118] (44-161)
  IPR000534 Semialdehyde dehydrogenase, NAD-binding [SM00859] (43-162)
  IPR036291 NAD(P)-binding domain superfamily [SSF51735] (44-176)

pLDDT: mean 82.25, std 21.88, range [31.03, 98.81]

Radius of gyration: 16.84 Å; chains: 1; bounding box: 39×37×55 Å